Protein AF-A0ABD5UC09-F1 (afdb_monomer_lite)

Secondary structure (DSSP, 8-state):
-HHHHHHHHHHHHHHHHHTT--HHHHHHHHHHHHHHHHHHHHHHTGGGS-HHHHHHHH----TTS---------------------------HHHHTT----HHHHHHHHHHHHHHHHHHH-HHHHHHHHHHHHHHHTT--HHHHHHHHHHHHHHHHHHHHHH---TT--SSSS-S---

Foldseek 3Di:
DLVVLLVCLVCLQVVCVVVVPDPLVSVVSNVVSVVSNVLSVCLVCLVVDPDVSVCVSPPPPPVPDDDDDDDDDDDDDDDDDDDDDDPDQQDFPCVVVVHRDPPVVVVVVLVVCLVVVLQAQFNLVSQLVSLLVVCNRRVHDNVVSNVVSVVVNVVVVCCCVRVVDVRRAHPHHRDPDDD

pLDDT: mean 74.02, std 18.49, range [28.28, 93.5]

Structure (mmCIF, N/CA/C/O backbone):
data_AF-A0ABD5UC09-F1
#
_entry.id   AF-A0ABD5UC09-F1
#
loop_
_atom_site.group_PDB
_atom_site.id
_atom_site.type_symbol
_atom_site.label_atom_id
_atom_site.label_alt_id
_atom_site.label_comp_id
_atom_site.label_asym_id
_atom_site.label_entity_id
_atom_site.label_seq_id
_atom_site.pdbx_PDB_ins_code
_atom_site.Cartn_x
_atom_site.Cartn_y
_atom_site.Cartn_z
_atom_site.occupancy
_atom_site.B_iso_or_equiv
_atom_site.auth_seq_id
_atom_site.auth_comp_id
_atom_site.auth_asym_id
_atom_site.auth_atom_id
_atom_site.pdbx_PDB_model_num
ATOM 1 N N . MET A 1 1 ? -21.698 3.962 -10.726 1.00 82.44 1 MET A N 1
ATOM 2 C CA . MET A 1 1 ? -20.357 3.941 -10.113 1.00 82.44 1 MET A CA 1
ATOM 3 C C . MET A 1 1 ? -20.119 5.107 -9.144 1.00 82.44 1 MET A C 1
ATOM 5 O O . MET A 1 1 ? -20.002 4.849 -7.960 1.00 82.44 1 MET A O 1
ATOM 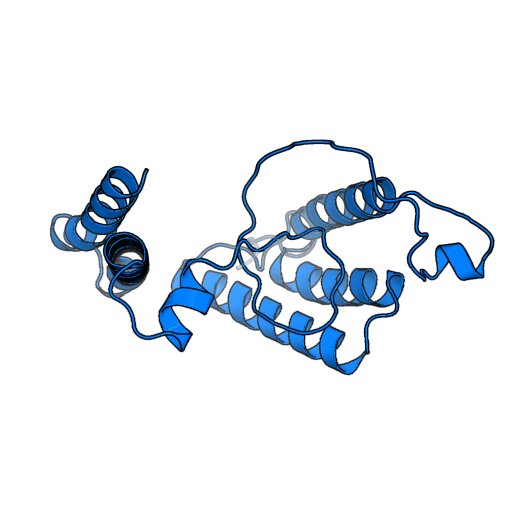9 N N . LEU A 1 2 ? -20.111 6.385 -9.549 1.00 84.81 2 LEU A N 1
ATOM 10 C CA . LEU A 1 2 ? -19.875 7.484 -8.580 1.00 84.81 2 LEU A CA 1
ATOM 11 C C . LEU A 1 2 ? -20.938 7.582 -7.473 1.00 84.81 2 LEU A C 1
ATOM 13 O O . LEU A 1 2 ? -20.609 7.730 -6.305 1.00 84.81 2 LEU A O 1
ATOM 17 N N . VAL A 1 3 ? -22.217 7.424 -7.822 1.00 87.00 3 VAL A N 1
ATOM 18 C CA . VAL A 1 3 ? -23.312 7.419 -6.835 1.00 87.00 3 VAL A CA 1
ATOM 19 C C . VAL A 1 3 ? -23.176 6.256 -5.845 1.00 87.00 3 VAL A C 1
ATOM 21 O O . VAL A 1 3 ? -23.445 6.431 -4.662 1.00 87.00 3 VAL A O 1
ATOM 24 N N . SER A 1 4 ? -22.715 5.086 -6.305 1.00 88.06 4 SER A N 1
ATOM 25 C CA . SER A 1 4 ? -22.474 3.936 -5.428 1.00 88.06 4 SER A CA 1
ATOM 26 C C . SER A 1 4 ? -21.271 4.161 -4.512 1.00 88.06 4 SER A C 1
ATOM 28 O O . SER A 1 4 ? -21.350 3.796 -3.347 1.00 88.06 4 SER A O 1
ATOM 30 N N . LEU A 1 5 ? -20.209 4.825 -4.984 1.00 89.50 5 LEU A N 1
ATOM 31 C CA . LEU A 1 5 ? -19.068 5.207 -4.142 1.00 89.50 5 LEU A CA 1
ATOM 32 C C . LEU A 1 5 ? -19.460 6.232 -3.070 1.00 89.50 5 LEU A C 1
ATOM 34 O O . LEU A 1 5 ? -19.080 6.080 -1.914 1.00 89.50 5 LEU A O 1
ATOM 38 N N . ILE A 1 6 ? -20.285 7.226 -3.414 1.00 92.06 6 ILE A N 1
ATOM 39 C CA . ILE A 1 6 ? -20.812 8.195 -2.439 1.00 92.06 6 ILE A CA 1
ATOM 40 C C . ILE A 1 6 ? -21.684 7.493 -1.393 1.00 92.06 6 ILE A C 1
ATOM 42 O O . ILE A 1 6 ? -21.537 7.750 -0.197 1.00 92.06 6 ILE A O 1
ATOM 46 N N . ALA A 1 7 ? -22.578 6.598 -1.824 1.00 91.38 7 ALA A N 1
ATOM 47 C CA . ALA A 1 7 ? -23.404 5.814 -0.911 1.00 91.38 7 ALA A CA 1
ATOM 48 C C . ALA A 1 7 ? -22.542 4.956 0.028 1.00 91.38 7 ALA A C 1
ATOM 50 O O . ALA A 1 7 ? -22.743 4.997 1.239 1.00 91.38 7 ALA A O 1
ATOM 51 N N . LEU A 1 8 ? -21.541 4.253 -0.511 1.00 90.94 8 LEU A N 1
ATOM 52 C CA . LEU A 1 8 ? -20.614 3.431 0.265 1.00 90.94 8 LEU A CA 1
ATOM 53 C C . LEU A 1 8 ? -19.827 4.277 1.275 1.00 90.94 8 LEU A C 1
ATOM 55 O O . LEU A 1 8 ? -19.816 3.963 2.461 1.00 90.94 8 LEU A O 1
ATOM 59 N N . GLY A 1 9 ? -19.239 5.395 0.842 1.00 90.62 9 GLY A N 1
ATOM 60 C CA . GLY A 1 9 ? -18.512 6.296 1.736 1.00 90.62 9 GLY A CA 1
ATOM 61 C C . GLY A 1 9 ? -19.398 6.879 2.843 1.00 90.62 9 GLY A C 1
ATOM 62 O O . GLY A 1 9 ? -18.952 7.020 3.979 1.00 90.62 9 GLY A O 1
ATO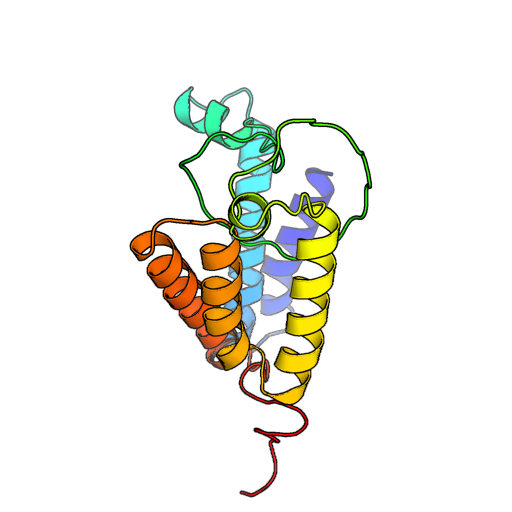M 63 N N . THR A 1 10 ? -20.677 7.141 2.550 1.00 92.69 10 THR A N 1
ATOM 64 C 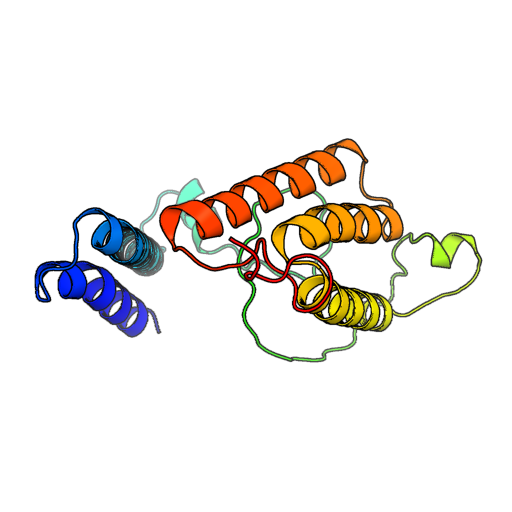CA . THR A 1 10 ? -21.654 7.609 3.550 1.00 92.69 10 THR A CA 1
ATOM 65 C C . THR A 1 10 ? -21.945 6.531 4.589 1.00 92.69 10 THR A C 1
ATOM 67 O O . THR A 1 10 ? -21.999 6.832 5.778 1.00 92.69 10 THR A O 1
ATOM 70 N N . VAL A 1 11 ? -22.083 5.271 4.165 1.00 93.19 11 VAL A N 1
ATOM 71 C CA . VAL A 1 11 ? -22.239 4.133 5.083 1.00 93.19 11 VAL A CA 1
ATOM 72 C C . VAL A 1 11 ? -21.029 4.036 6.013 1.00 93.19 11 VAL A C 1
ATOM 74 O O . VAL A 1 11 ? -21.202 4.029 7.228 1.00 93.19 11 VAL A O 1
ATOM 77 N N . PHE A 1 12 ? -19.813 4.059 5.467 1.00 90.75 12 PHE A N 1
ATOM 78 C CA . PHE A 1 12 ? -18.576 3.999 6.253 1.00 90.75 12 PHE A CA 1
ATOM 79 C C . PHE A 1 12 ? -18.403 5.178 7.224 1.00 90.75 12 PHE A C 1
ATOM 81 O O . PHE A 1 12 ? -17.827 5.012 8.295 1.00 90.75 12 PHE A O 1
ATOM 88 N N . TYR A 1 13 ? -18.932 6.354 6.883 1.00 93.31 13 TYR A N 1
ATOM 89 C CA . TYR A 1 13 ? -18.903 7.520 7.763 1.00 93.31 13 TYR A CA 1
ATOM 90 C C . TYR A 1 13 ? -19.930 7.433 8.901 1.00 93.31 13 TYR A C 1
ATOM 92 O O . TYR A 1 13 ? -19.620 7.742 10.048 1.00 93.31 13 TYR A O 1
ATOM 100 N N . VAL A 1 14 ? -21.157 7.012 8.592 1.00 93.50 14 VAL A N 1
ATOM 101 C CA . VAL A 1 14 ? -22.293 7.117 9.520 1.00 93.50 14 VAL A CA 1
ATOM 102 C C . VAL A 1 14 ? -22.445 5.883 10.409 1.00 93.50 14 VAL A C 1
ATOM 104 O O . VAL A 1 14 ? -22.751 6.024 11.591 1.00 93.50 14 VAL A O 1
ATOM 107 N N . VAL A 1 15 ? -22.228 4.675 9.879 1.00 91.69 15 VAL A N 1
ATOM 108 C CA . VAL A 1 15 ? -22.439 3.419 10.624 1.00 91.69 15 VAL A CA 1
ATOM 109 C C . VAL A 1 15 ? -21.646 3.354 11.934 1.00 91.69 15 VAL A C 1
ATOM 111 O O . VAL A 1 15 ? -22.254 2.996 12.939 1.00 91.69 15 VAL A O 1
ATOM 114 N N . PRO A 1 16 ? -20.362 3.756 11.998 1.00 90.44 16 PRO A N 1
ATOM 115 C CA . PRO A 1 16 ? -19.611 3.696 13.250 1.00 90.44 16 PRO A CA 1
ATOM 116 C C . PRO A 1 16 ? -20.197 4.560 14.376 1.00 90.44 16 PRO A C 1
ATOM 118 O O . PRO A 1 16 ? -20.074 4.197 15.541 1.00 90.44 16 PRO A O 1
ATOM 121 N N . ASP A 1 17 ? -20.850 5.680 14.044 1.00 89.31 17 ASP A N 1
ATOM 122 C CA . ASP A 1 17 ? -21.539 6.516 15.036 1.00 89.31 17 ASP A CA 1
ATOM 123 C C . ASP A 1 17 ? -22.910 5.934 15.412 1.00 89.31 17 ASP A C 1
ATOM 125 O O . ASP A 1 17 ? -23.334 6.040 16.560 1.00 89.31 17 ASP A O 1
ATOM 129 N N . VAL A 1 18 ? -23.611 5.315 14.455 1.00 91.94 18 VAL A N 1
ATOM 130 C CA . VAL A 1 18 ? -24.930 4.697 14.681 1.00 91.94 18 VAL A CA 1
ATOM 131 C C . VAL A 1 18 ? -24.826 3.430 15.529 1.00 91.94 18 VAL A C 1
ATOM 133 O O . VAL A 1 18 ? -25.678 3.197 16.384 1.00 91.94 18 VAL A O 1
ATOM 136 N N . GLU A 1 19 ? -23.794 2.620 15.303 1.00 91.25 19 GLU A N 1
ATOM 137 C CA . GLU A 1 19 ? -23.530 1.384 16.048 1.00 91.25 19 GLU A CA 1
ATOM 138 C C . GLU A 1 19 ? -22.653 1.605 17.293 1.00 91.25 19 GLU A C 1
ATOM 140 O O . GLU A 1 19 ? -22.267 0.644 17.956 1.00 91.25 19 GLU A O 1
ATOM 145 N N . ASP A 1 20 ? -22.370 2.867 17.629 1.00 88.69 20 ASP A N 1
ATOM 146 C CA . ASP A 1 20 ? -21.654 3.294 18.836 1.00 88.69 20 ASP A CA 1
ATOM 147 C C . ASP A 1 20 ? -20.292 2.593 19.002 1.00 88.69 20 ASP A C 1
ATOM 149 O O . ASP A 1 20 ? -19.935 2.044 20.051 1.00 88.69 20 ASP A O 1
ATOM 153 N N . TYR A 1 21 ? -19.517 2.585 17.914 1.00 85.75 21 TYR A N 1
ATOM 154 C CA . TYR A 1 21 ? -18.183 2.001 17.902 1.00 85.75 21 TYR A CA 1
ATOM 155 C C . TYR A 1 21 ? -17.283 2.721 18.911 1.00 85.75 21 TYR A C 1
ATOM 157 O O . TYR A 1 21 ? -17.367 3.934 19.131 1.00 85.75 21 TYR A O 1
ATOM 165 N N . ALA A 1 22 ? -16.336 1.975 19.489 1.00 85.19 22 ALA A N 1
ATOM 166 C CA . ALA A 1 22 ? -15.284 2.578 20.295 1.00 85.19 22 ALA A CA 1
ATOM 167 C C . ALA A 1 22 ? -14.580 3.682 19.489 1.00 85.19 22 ALA A C 1
ATOM 169 O O . ALA A 1 22 ? -14.286 3.506 18.307 1.00 85.19 22 ALA A O 1
ATOM 170 N N . ARG A 1 23 ? -14.264 4.809 20.142 1.00 79.81 23 ARG A N 1
ATOM 171 C CA . ARG A 1 23 ? -13.726 6.019 19.487 1.00 79.81 23 ARG A CA 1
ATOM 172 C C . ARG A 1 23 ? -12.528 5.743 18.575 1.00 79.81 23 ARG A C 1
ATOM 174 O O . ARG A 1 23 ? -12.383 6.378 17.543 1.00 79.81 23 ARG A O 1
ATOM 181 N N . ASN A 1 24 ? -11.684 4.789 18.955 1.00 78.94 24 ASN A N 1
ATOM 182 C CA . ASN A 1 24 ? -10.487 4.430 18.198 1.00 78.94 24 ASN A CA 1
ATOM 183 C C . ASN A 1 24 ? -10.813 3.571 16.963 1.00 78.94 24 ASN A C 1
ATOM 185 O O . ASN A 1 24 ? -10.111 3.652 15.963 1.00 78.94 24 ASN A O 1
ATOM 189 N N . ALA A 1 25 ? -11.896 2.792 17.015 1.00 80.62 25 ALA A N 1
ATOM 190 C CA . ALA A 1 25 ? -12.350 1.927 15.930 1.00 80.62 25 ALA A CA 1
ATOM 191 C C . ALA A 1 25 ? -13.252 2.657 14.918 1.00 80.62 25 ALA A C 1
ATOM 193 O O . ALA A 1 25 ? -13.347 2.225 13.774 1.00 80.62 25 ALA A O 1
ATOM 194 N N . SER A 1 26 ? -13.898 3.764 15.309 1.00 86.56 26 SER A N 1
ATOM 195 C CA . SER A 1 26 ? -14.744 4.565 14.407 1.00 86.56 26 SER A CA 1
ATOM 196 C C . SER A 1 26 ? -13.932 5.437 13.444 1.00 86.56 26 SER A C 1
ATOM 198 O O . SER A 1 26 ? -14.364 5.705 12.327 1.00 86.56 26 SER A O 1
ATOM 200 N N . ILE A 1 27 ? -12.732 5.840 13.866 1.00 86.12 27 ILE A N 1
ATOM 201 C CA . ILE A 1 27 ? -11.826 6.741 13.147 1.00 86.12 27 ILE A CA 1
ATOM 202 C C . ILE A 1 27 ? -11.487 6.215 11.749 1.00 86.12 27 ILE A C 1
ATOM 204 O O . ILE A 1 27 ? -11.645 6.936 10.767 1.00 86.12 27 ILE A O 1
ATOM 208 N N . PHE A 1 28 ? -11.052 4.959 11.638 1.00 84.62 28 PHE A N 1
ATOM 209 C CA . PHE A 1 28 ? -10.639 4.376 10.360 1.00 84.62 28 PHE A CA 1
ATOM 210 C C . PHE A 1 28 ? -11.764 4.363 9.304 1.00 84.62 28 PHE A C 1
ATOM 212 O O . PHE A 1 28 ? -11.581 4.970 8.245 1.00 84.62 28 PHE A O 1
ATOM 219 N N . PRO A 1 29 ? -12.936 3.748 9.558 1.00 85.88 29 PRO A N 1
ATOM 220 C CA . PRO A 1 29 ? -14.028 3.746 8.590 1.00 85.88 29 PRO A CA 1
ATOM 221 C C . PRO A 1 29 ? -14.542 5.162 8.293 1.00 85.88 29 PRO A C 1
ATOM 223 O O . PRO A 1 29 ? -14.825 5.464 7.134 1.00 85.88 29 PRO A O 1
ATOM 226 N N . GLN A 1 30 ? -14.562 6.065 9.279 1.00 90.56 30 GLN A N 1
ATOM 227 C CA . GLN A 1 30 ? -14.986 7.452 9.069 1.00 90.56 30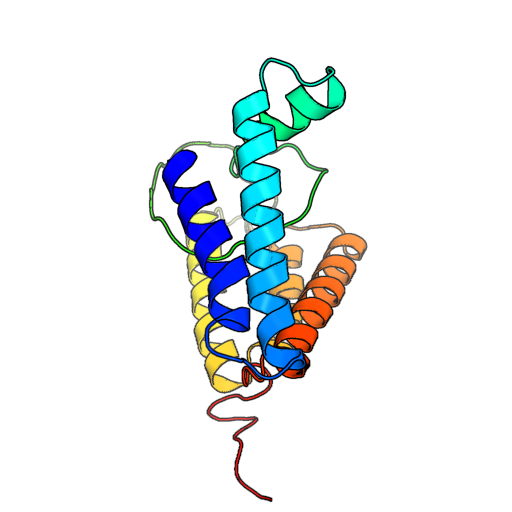 GLN A CA 1
ATOM 228 C C . GLN A 1 30 ? -14.052 8.233 8.149 1.00 90.56 30 GLN A C 1
ATOM 230 O O . GLN A 1 30 ? -14.522 8.891 7.219 1.00 90.56 30 GLN A O 1
ATOM 235 N N . TYR A 1 31 ? -12.737 8.159 8.364 1.00 90.75 31 TYR A N 1
ATOM 236 C CA . TYR A 1 31 ? -11.787 8.841 7.489 1.00 90.75 31 TYR A CA 1
ATOM 237 C C . TYR A 1 31 ? -11.805 8.249 6.081 1.00 90.75 31 TYR A C 1
ATOM 239 O O . TYR A 1 31 ? -11.876 9.010 5.117 1.00 90.75 31 TYR A O 1
ATOM 247 N N . THR A 1 32 ? -11.832 6.923 5.946 1.00 86.50 32 THR A N 1
ATOM 248 C CA . THR A 1 32 ? -11.945 6.256 4.640 1.00 86.50 32 THR A CA 1
ATOM 249 C C . THR A 1 32 ? -13.222 6.674 3.910 1.00 86.50 32 THR A C 1
ATOM 251 O O . THR A 1 32 ? -13.165 7.098 2.755 1.00 86.50 32 THR A O 1
ATOM 254 N N . GLY A 1 33 ? -14.368 6.657 4.597 1.00 89.94 33 GLY A N 1
ATOM 255 C CA . GLY A 1 33 ? -15.640 7.127 4.049 1.00 89.94 33 GLY A CA 1
ATOM 256 C C . GLY A 1 33 ? -15.587 8.594 3.617 1.00 89.94 33 GLY A C 1
ATOM 257 O O . GLY A 1 33 ? -16.012 8.925 2.510 1.00 89.94 33 GLY A O 1
ATOM 258 N N . ALA A 1 34 ? -14.987 9.466 4.433 1.00 91.00 34 ALA A N 1
ATOM 259 C CA . ALA A 1 34 ? -14.800 10.877 4.103 1.00 91.00 34 ALA A CA 1
ATOM 260 C C . ALA A 1 34 ? -13.927 11.072 2.852 1.00 91.00 34 ALA A C 1
ATOM 262 O O . ALA A 1 34 ? -14.303 11.842 1.967 1.00 91.00 34 ALA A O 1
ATOM 263 N N . PHE A 1 35 ? -12.806 10.353 2.731 1.00 91.56 35 PHE A N 1
ATOM 264 C CA . PHE A 1 35 ? -11.947 10.406 1.543 1.00 91.56 35 PHE A CA 1
ATOM 265 C C . PHE A 1 35 ? -12.679 9.942 0.282 1.00 91.56 35 PHE A C 1
ATOM 267 O O . PHE A 1 35 ? -12.607 10.622 -0.742 1.00 91.56 35 PHE A O 1
ATOM 274 N N . VAL A 1 36 ? -13.434 8.842 0.356 1.00 90.19 36 VAL A N 1
ATOM 275 C CA . VAL A 1 36 ? -14.216 8.325 -0.780 1.00 90.19 36 VAL A CA 1
ATOM 276 C C . VAL A 1 36 ? -15.309 9.310 -1.198 1.00 90.19 36 VAL A C 1
ATOM 278 O O . VAL A 1 36 ? -15.488 9.550 -2.394 1.00 90.19 36 VAL A O 1
ATOM 281 N N . ILE A 1 37 ? -16.013 9.927 -0.242 1.00 91.69 37 ILE A N 1
ATOM 282 C CA . ILE A 1 37 ? -17.020 10.960 -0.532 1.00 91.69 37 ILE A CA 1
ATOM 283 C C . ILE A 1 37 ? -16.360 12.161 -1.214 1.00 91.69 37 ILE A C 1
ATOM 285 O O . ILE A 1 37 ? -16.834 12.597 -2.262 1.00 91.69 37 ILE A O 1
ATOM 289 N N . ILE A 1 38 ? -15.261 12.678 -0.657 1.00 91.81 38 ILE A N 1
ATOM 290 C CA . ILE A 1 38 ? -14.538 13.829 -1.213 1.00 91.81 38 ILE A CA 1
ATOM 291 C C . ILE A 1 38 ? -14.045 13.512 -2.629 1.00 91.81 38 ILE A C 1
ATOM 293 O O . ILE A 1 38 ? -14.341 14.269 -3.550 1.00 91.81 38 ILE A O 1
ATOM 297 N N . GLY A 1 39 ? -13.366 12.381 -2.833 1.00 86.56 39 GLY A N 1
ATOM 298 C CA . GLY A 1 39 ? -12.872 11.962 -4.148 1.00 86.56 39 GLY A CA 1
ATOM 299 C C . GLY A 1 39 ? -13.998 11.785 -5.169 1.00 86.56 39 GLY A C 1
ATOM 300 O O . GLY A 1 39 ? -13.908 12.276 -6.294 1.00 86.56 39 GLY A O 1
ATOM 301 N N . SER A 1 40 ? -15.114 11.183 -4.752 1.00 89.50 40 SER A N 1
ATOM 302 C CA . SER A 1 40 ? -16.292 11.028 -5.610 1.00 89.50 40 SER A CA 1
ATOM 303 C C . SER A 1 40 ? -16.928 12.371 -5.973 1.00 89.50 40 SER A C 1
ATOM 305 O O . SER A 1 40 ? -17.379 12.553 -7.103 1.00 89.50 40 SER A O 1
ATOM 307 N N . LEU A 1 41 ? -16.950 13.335 -5.048 1.00 88.94 41 LEU A N 1
ATOM 308 C CA . LEU A 1 41 ? -17.409 14.694 -5.332 1.00 88.94 41 LEU A CA 1
ATOM 309 C C . LEU A 1 41 ? -16.447 15.423 -6.278 1.00 88.94 41 LEU A C 1
ATOM 311 O O . LEU A 1 41 ? -16.917 16.066 -7.213 1.00 88.94 41 LEU A O 1
ATOM 315 N N . LEU A 1 42 ? -15.127 15.297 -6.098 1.00 88.00 42 LEU A N 1
ATOM 316 C CA . LEU A 1 42 ? -14.146 15.872 -7.027 1.00 88.00 42 LEU A CA 1
ATOM 317 C C . LEU A 1 42 ? -14.330 15.330 -8.448 1.00 88.00 42 LEU A C 1
ATOM 319 O O . LEU A 1 42 ? -14.330 16.116 -9.392 1.00 88.00 42 LEU A O 1
ATOM 323 N N . LEU A 1 43 ? -14.549 14.022 -8.601 1.00 85.50 43 LEU A N 1
ATOM 324 C CA . LEU A 1 43 ? -14.844 13.399 -9.894 1.00 85.50 43 LEU A CA 1
ATOM 325 C C . LEU A 1 43 ? -16.180 13.884 -10.473 1.00 85.50 43 LEU A C 1
ATOM 327 O O . LEU A 1 43 ? -16.266 14.203 -11.659 1.00 85.50 43 LEU A O 1
ATOM 331 N N . LEU A 1 44 ? -17.216 14.009 -9.636 1.00 85.81 44 LEU A N 1
ATOM 332 C CA . LEU A 1 44 ? -18.529 14.512 -10.049 1.00 85.81 44 LEU A CA 1
ATOM 333 C C . LEU A 1 44 ? -18.455 15.961 -10.553 1.00 85.81 44 LEU A C 1
ATOM 335 O O . LEU A 1 44 ? -19.086 16.309 -11.553 1.00 85.81 44 LEU A O 1
ATOM 339 N N . PHE A 1 45 ? -17.660 16.796 -9.883 1.00 86.12 45 PHE A N 1
ATOM 340 C CA . PHE A 1 45 ? -17.427 18.184 -10.266 1.00 86.12 45 PHE A CA 1
ATOM 341 C C . PHE A 1 45 ? -16.258 18.362 -11.237 1.00 86.12 45 PHE A C 1
ATOM 343 O O . PHE A 1 45 ? -16.009 19.498 -11.626 1.00 86.12 45 PHE A O 1
ATOM 350 N N . GLY A 1 46 ? -15.598 17.291 -11.698 1.00 76.00 46 GLY A N 1
ATOM 351 C CA . GLY A 1 46 ? -14.359 17.315 -12.494 1.00 76.00 46 GLY A CA 1
ATOM 352 C C . GLY A 1 46 ? -14.329 18.352 -13.623 1.00 76.00 46 GLY A C 1
ATOM 353 O O . GLY A 1 46 ? -13.326 19.026 -13.839 1.00 76.00 46 GLY A O 1
ATOM 354 N N . LYS A 1 47 ? -15.469 18.559 -14.295 1.00 76.12 47 LYS A N 1
ATOM 355 C CA . LYS A 1 47 ? -15.645 19.522 -15.400 1.00 76.12 47 LYS A CA 1
ATOM 356 C C . LYS A 1 47 ? -15.603 21.004 -14.991 1.00 76.12 47 LYS A C 1
ATOM 358 O O . LYS A 1 47 ? -15.519 21.861 -15.865 1.00 76.12 47 LYS A O 1
ATOM 363 N N . TYR A 1 48 ? -15.690 21.302 -13.699 1.00 79.81 48 TYR A N 1
ATOM 364 C CA . TYR A 1 48 ? -15.728 22.649 -13.123 1.00 79.81 48 TYR A CA 1
ATOM 365 C C . TYR A 1 48 ? -14.493 22.971 -12.269 1.00 79.81 48 TYR A C 1
ATOM 367 O O . TYR A 1 48 ? -14.405 24.075 -11.727 1.00 79.81 48 TYR A O 1
ATOM 375 N N . LEU A 1 49 ? -13.545 22.036 -12.123 1.00 79.00 49 LEU A N 1
ATOM 376 C CA . LEU A 1 49 ? -12.333 22.274 -11.342 1.00 79.00 49 LEU A CA 1
ATOM 377 C C . LEU A 1 49 ? -11.297 23.091 -12.142 1.00 79.00 49 LEU A C 1
ATOM 379 O O . LEU A 1 49 ? -11.178 22.929 -13.356 1.00 79.00 49 LEU A O 1
ATOM 383 N N . PRO A 1 50 ? -10.518 23.969 -11.480 1.00 76.50 50 PRO A N 1
ATOM 384 C CA . PRO A 1 50 ? -9.437 24.703 -12.126 1.00 76.50 50 PRO A CA 1
ATOM 385 C C . PRO A 1 50 ? -8.351 23.738 -12.626 1.00 76.50 50 PRO A C 1
ATOM 387 O O . PRO A 1 50 ? -8.054 22.733 -11.980 1.00 76.50 50 PRO A O 1
ATOM 390 N N . GLY A 1 51 ? -7.734 24.086 -13.761 1.00 71.44 51 GLY A N 1
ATOM 391 C CA . GLY A 1 51 ? -6.834 23.237 -14.560 1.00 71.44 51 GLY A CA 1
ATOM 392 C C . GLY A 1 51 ? -5.941 22.223 -13.823 1.00 71.44 51 GLY A C 1
ATOM 393 O O . GLY A 1 51 ? -5.963 21.056 -14.209 1.00 71.44 51 GLY A O 1
ATOM 394 N N . PRO A 1 52 ? -5.176 22.586 -12.771 1.00 73.12 52 PRO A N 1
ATOM 395 C CA . PRO A 1 52 ? -4.311 21.622 -12.083 1.00 73.12 52 PRO A CA 1
ATOM 396 C C . PRO A 1 52 ? -5.076 20.480 -11.398 1.00 73.12 52 PRO A C 1
ATOM 398 O O . PRO A 1 52 ? -4.610 19.346 -11.414 1.00 73.12 52 PRO A O 1
ATOM 401 N N . LEU A 1 53 ? -6.258 20.751 -10.839 1.00 72.38 53 LEU A N 1
ATOM 402 C CA . LEU A 1 53 ? -7.071 19.733 -10.168 1.00 72.38 53 LEU A CA 1
ATOM 403 C C . LEU A 1 53 ? -7.855 18.880 -11.169 1.00 72.38 53 LEU A C 1
ATOM 405 O O . LEU A 1 53 ? -8.023 17.685 -10.958 1.00 72.38 53 LEU A O 1
ATOM 409 N N . GLN A 1 54 ? -8.305 19.480 -12.273 1.00 73.81 54 GLN A N 1
ATOM 410 C CA . GLN A 1 54 ? -8.963 18.741 -13.349 1.00 73.81 54 GLN A CA 1
ATOM 411 C C . GLN A 1 54 ? -8.013 17.719 -13.977 1.00 73.81 54 GLN A C 1
ATOM 413 O O . GLN A 1 54 ? -8.423 16.587 -14.228 1.00 73.81 54 GLN A O 1
ATOM 418 N N . LYS A 1 55 ? -6.750 18.111 -14.199 1.00 74.00 55 LYS A N 1
ATOM 419 C CA . LYS A 1 55 ? -5.733 17.217 -14.751 1.00 74.00 55 LYS A CA 1
ATOM 420 C C . LYS A 1 55 ? -5.501 16.025 -13.825 1.00 74.00 55 LYS A C 1
ATOM 422 O O . LYS A 1 55 ? -5.684 14.914 -14.275 1.00 74.00 55 LYS A O 1
ATOM 427 N N . PHE A 1 56 ? -5.240 16.262 -12.540 1.00 73.88 56 PHE A N 1
ATOM 428 C CA . PHE A 1 56 ? -4.988 15.205 -11.553 1.00 73.88 56 PHE A CA 1
ATOM 429 C C . PHE A 1 56 ? -6.138 14.192 -11.409 1.00 73.88 56 PHE A C 1
ATOM 431 O O . PHE A 1 56 ? -5.916 13.004 -11.239 1.00 73.88 56 PHE A O 1
ATOM 438 N N . VAL A 1 57 ? -7.385 14.666 -11.472 1.00 74.19 57 VAL A N 1
ATOM 439 C CA . VAL A 1 57 ? -8.582 13.831 -11.268 1.00 74.19 57 VAL A CA 1
ATOM 440 C C . VAL A 1 57 ? -8.996 13.068 -12.532 1.00 74.19 57 VAL A C 1
ATOM 442 O O . VAL A 1 57 ? -9.640 12.029 -12.435 1.00 74.19 57 VAL A O 1
ATOM 445 N N . THR A 1 58 ? -8.663 13.595 -13.712 1.00 69.94 58 THR A N 1
ATOM 446 C CA . THR A 1 58 ? -9.027 12.999 -15.014 1.00 69.94 58 THR A CA 1
ATOM 447 C C . THR A 1 58 ? -7.835 12.294 -15.668 1.00 69.94 58 THR A C 1
ATOM 449 O O . THR A 1 58 ? -7.937 11.840 -16.802 1.00 69.94 58 THR A O 1
ATOM 452 N N . GLU A 1 59 ? -6.688 12.246 -14.991 1.00 67.88 59 GLU A N 1
ATOM 453 C CA . GLU A 1 59 ? -5.514 11.522 -15.460 1.00 67.88 59 GLU A CA 1
ATOM 454 C C . GLU A 1 59 ? -5.818 10.028 -15.382 1.00 67.88 59 GLU A C 1
ATOM 456 O O . GLU A 1 59 ? -5.977 9.455 -14.305 1.00 67.88 59 GLU A O 1
ATOM 461 N N . GLU A 1 60 ? -5.968 9.408 -16.550 1.00 52.44 60 GLU A N 1
ATOM 462 C CA . GLU A 1 60 ? -6.033 7.960 -16.666 1.00 52.44 60 GLU A CA 1
ATOM 463 C C . GLU A 1 60 ? -4.643 7.427 -16.326 1.00 52.44 60 GLU A C 1
ATOM 465 O O . GLU A 1 60 ? -3.696 7.547 -17.106 1.00 52.44 60 GLU A O 1
ATOM 470 N N . VAL A 1 61 ? -4.502 6.894 -15.114 1.00 48.53 61 VAL A N 1
ATOM 471 C CA . VAL A 1 61 ? -3.275 6.228 -14.688 1.00 48.53 61 VAL A CA 1
ATOM 472 C C . VAL A 1 61 ? -3.219 4.884 -15.407 1.00 48.53 61 VAL A C 1
ATOM 474 O O . VAL A 1 61 ? -3.705 3.870 -14.912 1.00 48.53 61 VAL A O 1
ATOM 477 N N . SER A 1 62 ? -2.646 4.890 -16.610 1.00 38.47 62 SER A N 1
ATOM 478 C CA . SER A 1 62 ? -2.197 3.670 -17.272 1.00 38.47 62 SER A CA 1
ATOM 479 C C . SER A 1 62 ? -1.003 3.129 -16.489 1.00 38.47 62 SER A C 1
ATOM 481 O O . SER A 1 62 ? 0.101 3.666 -16.553 1.00 38.47 62 SER A O 1
ATOM 483 N N . ILE A 1 63 ? -1.241 2.075 -15.710 1.00 47.97 63 ILE A N 1
ATOM 484 C CA . ILE A 1 63 ? -0.236 1.406 -14.867 1.00 47.97 63 ILE A CA 1
ATOM 485 C C . ILE A 1 63 ? 0.866 0.740 -15.723 1.00 47.97 63 ILE A C 1
ATOM 487 O O . ILE A 1 63 ? 1.939 0.414 -15.217 1.00 47.97 63 ILE A O 1
ATOM 491 N N . THR A 1 64 ? 0.637 0.569 -17.028 1.00 41.59 64 THR A N 1
ATOM 492 C CA . THR A 1 64 ? 1.537 -0.140 -17.949 1.00 41.59 64 THR A CA 1
ATOM 493 C C . THR A 1 64 ? 2.381 0.782 -18.829 1.00 41.59 64 THR A C 1
ATOM 495 O O . THR A 1 64 ? 3.408 0.344 -19.349 1.00 41.59 64 THR A O 1
ATOM 498 N N . SER A 1 65 ? 2.024 2.064 -18.963 1.00 37.75 65 SER A N 1
ATOM 499 C CA . SER A 1 65 ? 2.775 3.003 -19.800 1.00 37.75 65 SER A CA 1
ATOM 500 C C . SER A 1 65 ? 4.008 3.505 -19.053 1.00 37.75 65 SER A C 1
ATOM 502 O O . SER A 1 65 ? 3.925 4.314 -18.131 1.00 37.75 65 SER A O 1
ATOM 504 N N . GLY A 1 66 ? 5.172 2.991 -19.447 1.00 43.78 66 GLY A N 1
ATOM 505 C CA . GLY A 1 66 ? 6.458 3.411 -18.915 1.00 43.78 66 GLY A CA 1
ATOM 506 C C . GLY A 1 66 ? 6.723 4.891 -19.173 1.00 43.78 66 GLY A C 1
ATOM 507 O O . GLY A 1 66 ? 7.246 5.254 -20.220 1.00 43.78 66 GLY A O 1
ATOM 508 N N . ASP A 1 67 ? 6.451 5.731 -18.178 1.00 34.44 67 ASP A N 1
ATOM 509 C CA . ASP A 1 67 ? 7.206 6.959 -17.971 1.00 34.44 67 ASP A CA 1
ATOM 510 C C . ASP A 1 67 ? 7.629 7.039 -16.503 1.00 34.44 67 ASP A C 1
ATOM 512 O O . ASP A 1 67 ? 6.837 7.021 -15.557 1.00 34.44 67 ASP A O 1
ATOM 516 N N . THR A 1 68 ? 8.940 7.018 -16.304 1.00 45.31 68 THR A N 1
ATOM 517 C CA . THR A 1 68 ? 9.543 6.972 -14.979 1.00 45.31 68 THR A CA 1
ATOM 518 C C . THR A 1 68 ? 9.375 8.337 -14.328 1.00 45.31 68 THR A C 1
ATOM 520 O O . THR A 1 68 ? 9.872 9.333 -14.846 1.00 45.31 68 THR A O 1
ATOM 523 N N . THR A 1 69 ? 8.816 8.348 -13.113 1.00 41.25 69 THR A N 1
ATOM 524 C CA . THR A 1 69 ? 8.733 9.471 -12.153 1.00 41.25 69 THR A CA 1
ATOM 525 C C . THR A 1 69 ? 7.360 10.142 -12.078 1.00 41.25 69 THR A C 1
ATOM 527 O O . THR A 1 69 ? 7.193 11.267 -12.543 1.00 41.25 69 THR A O 1
ATOM 530 N N . LYS A 1 70 ? 6.430 9.525 -11.338 1.00 35.91 70 LYS A N 1
ATOM 531 C CA . LYS A 1 70 ? 5.749 10.123 -10.173 1.00 35.91 70 LYS A CA 1
ATOM 532 C C . LYS A 1 70 ? 4.688 9.173 -9.607 1.00 35.91 70 LYS A C 1
ATOM 534 O O . LYS A 1 70 ? 3.943 8.556 -10.343 1.00 35.91 70 LYS A O 1
ATOM 539 N N . GLU A 1 71 ? 4.603 9.214 -8.281 1.00 33.62 71 GLU A N 1
ATOM 540 C CA . GLU A 1 71 ? 3.375 9.067 -7.496 1.00 33.62 71 GLU A CA 1
ATOM 541 C C . GLU A 1 71 ? 3.016 7.711 -6.869 1.00 33.62 71 GLU A C 1
ATOM 543 O O . GLU A 1 71 ? 3.363 6.628 -7.318 1.00 33.62 71 GLU A O 1
ATOM 548 N N . PHE A 1 72 ? 2.401 7.882 -5.701 1.00 28.28 72 PHE A N 1
ATOM 549 C CA . PHE A 1 72 ? 1.992 6.949 -4.666 1.00 28.28 72 PHE A CA 1
ATOM 550 C C . PHE A 1 72 ? 1.287 5.682 -5.176 1.00 28.28 72 PHE A C 1
ATOM 552 O O . PHE A 1 72 ? 0.232 5.764 -5.792 1.00 28.28 72 PHE A O 1
ATOM 559 N N . ALA A 1 73 ? 1.784 4.517 -4.752 1.00 31.56 73 ALA A N 1
ATOM 560 C CA . ALA A 1 73 ? 0.954 3.331 -4.548 1.00 31.56 73 ALA A CA 1
ATOM 561 C C . ALA A 1 73 ? 0.480 3.338 -3.083 1.00 31.56 73 ALA A C 1
ATOM 563 O O . ALA A 1 73 ? 1.308 3.496 -2.177 1.00 31.56 73 ALA A O 1
ATOM 564 N N . PRO A 1 74 ? -0.833 3.212 -2.834 1.00 38.25 74 PRO A N 1
ATOM 565 C CA . PRO A 1 74 ? -1.339 1.865 -2.589 1.00 38.25 74 PRO A CA 1
ATOM 566 C C . PRO A 1 74 ? -2.736 1.622 -3.180 1.00 38.25 74 PRO A C 1
ATOM 568 O O . PRO A 1 74 ? -3.619 2.458 -3.044 1.00 38.25 74 PRO A O 1
ATOM 571 N N . SER A 1 75 ? -2.929 0.439 -3.762 1.00 29.64 75 SER A N 1
ATOM 572 C CA . SER A 1 75 ? -4.167 -0.345 -3.686 1.00 29.64 75 SER A CA 1
ATOM 573 C C . SER A 1 75 ? -3.875 -1.720 -4.278 1.00 29.64 75 SER A C 1
ATOM 575 O O . SER A 1 75 ? -3.762 -1.877 -5.489 1.00 29.64 75 SER A O 1
ATOM 577 N N . ALA A 1 76 ? -3.673 -2.696 -3.398 1.00 39.12 76 ALA A N 1
ATOM 578 C CA . ALA A 1 76 ? -3.792 -4.101 -3.740 1.00 39.12 76 ALA A CA 1
ATOM 579 C C . ALA A 1 76 ? -5.267 -4.462 -3.559 1.00 39.12 76 ALA A C 1
ATOM 581 O O . ALA A 1 76 ? -5.745 -4.363 -2.436 1.00 39.12 76 ALA A O 1
ATOM 582 N N . GLU A 1 77 ? -5.955 -4.783 -4.656 1.00 30.30 77 GLU A N 1
ATOM 583 C CA . GLU A 1 77 ? -7.095 -5.710 -4.756 1.00 30.30 77 GLU A CA 1
ATOM 584 C C . GLU A 1 77 ? -7.591 -5.719 -6.220 1.00 30.30 77 GLU A C 1
ATOM 586 O O . GLU A 1 77 ? -8.155 -4.742 -6.697 1.00 30.30 77 GLU A O 1
ATOM 591 N N . GLU A 1 78 ? -7.251 -6.822 -6.902 1.00 33.88 78 GLU A N 1
ATOM 592 C CA . GLU A 1 78 ? -7.937 -7.538 -7.999 1.00 33.88 78 GLU A CA 1
ATOM 593 C C . GLU A 1 78 ? -8.525 -6.770 -9.205 1.00 33.88 78 GLU A C 1
ATOM 595 O O . GLU A 1 78 ? -9.514 -6.060 -9.086 1.00 33.88 78 GLU A O 1
ATOM 600 N N . GLU A 1 79 ? -7.996 -7.046 -10.406 1.00 30.41 79 GLU A N 1
ATOM 601 C CA . GLU A 1 79 ? -8.697 -7.819 -11.453 1.00 30.41 79 GLU A CA 1
ATOM 602 C C . GLU A 1 79 ? -7.699 -8.239 -12.559 1.00 30.41 79 GLU A C 1
ATOM 604 O O . GLU A 1 79 ? -6.894 -7.438 -13.034 1.00 30.41 79 GLU A O 1
ATOM 609 N N . ASP A 1 80 ? -7.718 -9.536 -12.891 1.00 34.78 80 ASP A N 1
ATOM 610 C CA . ASP A 1 80 ? -7.030 -10.156 -14.028 1.00 34.78 80 ASP A CA 1
ATOM 611 C C . ASP A 1 80 ? -7.543 -9.544 -15.342 1.00 34.78 80 ASP A C 1
ATOM 613 O O . ASP A 1 80 ? -8.710 -9.725 -15.679 1.00 34.78 80 ASP A O 1
ATOM 617 N N . ASP A 1 81 ? -6.657 -8.931 -16.126 1.00 28.62 81 ASP A N 1
ATOM 618 C CA . ASP A 1 81 ? -6.777 -8.947 -17.584 1.00 28.62 81 ASP A CA 1
ATOM 619 C C . ASP A 1 81 ? -5.378 -9.100 -18.192 1.00 28.62 81 ASP A C 1
ATOM 621 O O . ASP A 1 81 ? -4.507 -8.231 -18.105 1.00 28.62 81 ASP A O 1
ATOM 625 N N . VAL A 1 82 ? -5.149 -10.288 -18.751 1.00 36.97 82 VAL A N 1
ATOM 626 C CA . VAL A 1 82 ? -3.951 -10.637 -19.509 1.00 36.97 82 VAL A CA 1
ATOM 627 C C . VAL A 1 82 ? -4.127 -10.059 -20.909 1.00 36.97 82 VAL A C 1
ATOM 629 O O . VAL A 1 82 ? -4.691 -10.714 -21.781 1.00 36.97 82 VAL A O 1
ATOM 632 N N . GLU A 1 83 ? -3.628 -8.846 -21.130 1.00 29.80 83 GLU A N 1
ATOM 633 C CA . GLU A 1 83 ? -3.326 -8.362 -22.477 1.00 29.80 83 GLU A CA 1
ATOM 634 C C . GLU A 1 83 ? -1.803 -8.291 -22.656 1.00 29.80 83 GLU A C 1
ATOM 636 O O . GLU A 1 83 ? -1.102 -7.465 -22.070 1.00 29.80 83 GLU A O 1
ATOM 641 N N . GLU A 1 84 ? -1.292 -9.247 -23.437 1.00 44.62 84 GLU A N 1
ATOM 642 C CA . GLU A 1 84 ? 0.027 -9.204 -24.063 1.00 44.62 84 GLU A CA 1
ATOM 643 C C . GLU A 1 84 ? 0.033 -8.089 -25.119 1.00 44.62 84 GLU A C 1
ATOM 645 O O . GLU A 1 84 ? -0.607 -8.256 -26.151 1.00 44.62 84 GLU A O 1
ATOM 650 N N . ASP A 1 85 ? 0.736 -6.979 -24.877 1.00 35.06 85 ASP A N 1
ATOM 651 C CA . ASP A 1 85 ? 1.619 -6.341 -25.872 1.00 35.06 85 ASP A CA 1
ATOM 652 C C . ASP A 1 85 ? 2.317 -5.104 -25.277 1.00 35.06 85 ASP A C 1
ATOM 654 O O . ASP A 1 85 ? 1.677 -4.099 -24.978 1.00 35.06 85 ASP A O 1
ATOM 658 N N . ASP A 1 86 ? 3.640 -5.183 -25.110 1.00 37.19 86 ASP A N 1
ATOM 659 C CA . ASP A 1 86 ? 4.552 -4.132 -25.580 1.00 37.19 86 ASP A CA 1
ATOM 660 C C . ASP A 1 86 ? 5.994 -4.670 -25.575 1.00 37.19 86 ASP A C 1
ATOM 662 O O . ASP A 1 86 ? 6.595 -4.990 -24.545 1.00 37.19 86 ASP A O 1
ATOM 666 N N . ASP A 1 87 ? 6.518 -4.815 -26.786 1.00 44.47 87 ASP A N 1
ATOM 667 C CA . ASP A 1 87 ? 7.692 -5.593 -27.178 1.00 44.47 87 ASP A CA 1
ATOM 668 C C . ASP A 1 87 ? 8.990 -4.757 -27.067 1.00 44.47 87 ASP A C 1
ATOM 670 O O . ASP A 1 87 ? 9.780 -4.657 -28.008 1.00 44.47 87 ASP A O 1
ATOM 674 N N . GLU A 1 88 ? 9.228 -4.121 -25.912 1.00 51.53 88 GLU A N 1
ATOM 675 C CA . GLU A 1 88 ? 10.558 -3.605 -25.557 1.00 51.53 88 GLU A CA 1
ATOM 676 C C . GLU A 1 88 ? 11.067 -4.252 -24.257 1.00 51.53 88 GLU A C 1
ATOM 678 O O . GLU A 1 88 ? 10.491 -4.052 -23.183 1.00 51.53 88 GLU A O 1
ATOM 683 N N . PRO A 1 89 ? 12.164 -5.037 -24.307 1.00 54.66 89 PRO A N 1
ATOM 684 C CA . PRO A 1 89 ? 12.674 -5.717 -23.128 1.00 54.66 89 PRO A CA 1
ATOM 685 C C . PRO A 1 89 ? 13.204 -4.692 -22.124 1.00 54.66 89 PRO A C 1
ATOM 687 O O . PRO A 1 89 ? 14.215 -4.028 -22.366 1.00 54.66 89 PRO A O 1
ATOM 690 N N . ARG A 1 90 ? 12.553 -4.597 -20.960 1.00 62.75 90 ARG A N 1
ATOM 691 C CA . ARG A 1 90 ? 13.057 -3.796 -19.840 1.00 62.75 90 ARG A CA 1
ATOM 692 C C . ARG A 1 90 ? 14.455 -4.277 -19.438 1.00 62.75 90 ARG A C 1
ATOM 694 O O . ARG A 1 90 ? 14.764 -5.473 -19.452 1.00 62.75 90 ARG A O 1
ATOM 701 N N . GLU A 1 91 ? 15.320 -3.339 -19.052 1.00 64.81 91 GLU A N 1
ATOM 702 C CA . GLU A 1 91 ? 16.635 -3.682 -18.511 1.00 64.81 91 GLU A CA 1
ATOM 703 C C . GLU A 1 91 ? 16.479 -4.339 -17.134 1.00 64.81 91 GLU A C 1
ATOM 705 O O . GLU A 1 91 ? 16.284 -3.672 -16.117 1.00 64.81 91 GLU A O 1
ATOM 710 N N . THR A 1 92 ? 16.602 -5.663 -17.093 1.00 75.56 92 THR A N 1
ATOM 711 C CA . THR A 1 92 ? 16.603 -6.448 -15.855 1.00 75.56 92 THR A CA 1
ATOM 712 C C . THR A 1 92 ? 17.951 -7.128 -15.656 1.00 75.56 92 THR A C 1
ATOM 714 O O . THR A 1 92 ? 18.777 -7.205 -16.570 1.00 75.56 92 THR A O 1
ATOM 717 N N . ILE A 1 93 ? 18.181 -7.662 -14.455 1.00 71.75 93 ILE A N 1
ATOM 718 C CA . ILE A 1 93 ? 19.344 -8.525 -14.198 1.00 71.75 93 ILE A CA 1
ATOM 719 C C . ILE A 1 93 ? 19.335 -9.748 -15.142 1.00 71.75 93 ILE A C 1
ATOM 721 O O . ILE A 1 93 ? 20.393 -10.186 -15.583 1.00 71.75 93 ILE A O 1
ATOM 725 N N . GLY A 1 94 ? 18.158 -10.277 -15.505 1.00 61.97 94 GLY A N 1
ATOM 726 C CA . GLY A 1 94 ? 18.030 -11.394 -16.453 1.00 61.97 94 GLY A CA 1
ATOM 727 C C . GLY A 1 94 ? 18.511 -11.040 -17.863 1.00 61.97 94 GLY A C 1
ATOM 728 O O . GLY A 1 94 ? 19.240 -11.823 -18.480 1.00 61.97 94 GLY A O 1
ATOM 729 N N . THR A 1 95 ? 18.195 -9.825 -18.320 1.00 67.38 95 THR A N 1
ATOM 730 C CA . THR A 1 95 ? 18.626 -9.300 -19.622 1.00 67.38 95 THR A CA 1
ATOM 731 C C . THR A 1 95 ? 20.156 -9.189 -19.705 1.00 67.38 95 THR A C 1
ATOM 733 O O . THR A 1 95 ? 20.737 -9.559 -20.724 1.00 67.38 95 THR A O 1
ATOM 736 N N . ASP A 1 96 ? 20.831 -8.798 -18.613 1.00 67.06 96 ASP A N 1
ATOM 737 C CA . ASP A 1 96 ? 22.307 -8.743 -18.540 1.00 67.06 96 ASP A CA 1
ATOM 738 C C . ASP A 1 96 ? 22.971 -10.131 -18.647 1.00 67.06 96 ASP A C 1
ATOM 740 O O . ASP A 1 96 ? 24.109 -10.253 -19.103 1.00 67.06 96 ASP A O 1
ATOM 744 N N . LEU A 1 97 ? 22.265 -11.187 -18.232 1.00 67.44 97 LEU A N 1
ATOM 745 C CA . LEU A 1 97 ? 22.709 -12.584 -18.302 1.00 67.44 97 LEU A CA 1
ATOM 746 C C . LEU A 1 97 ? 22.346 -13.269 -19.635 1.00 67.44 97 LEU A C 1
ATOM 748 O O . LEU A 1 97 ? 22.635 -14.455 -19.805 1.00 67.44 97 LEU A O 1
ATOM 752 N N . GLY A 1 98 ? 21.740 -12.540 -20.578 1.00 69.06 98 GLY A N 1
ATOM 753 C CA . GLY A 1 98 ? 21.329 -13.054 -21.888 1.00 69.06 98 GLY A CA 1
ATOM 754 C C . GLY A 1 98 ? 20.022 -13.854 -21.875 1.00 69.06 98 GLY A C 1
ATOM 755 O O . GLY A 1 98 ? 19.732 -14.550 -22.847 1.00 69.06 98 GLY A O 1
ATOM 756 N N . TYR A 1 99 ? 19.238 -13.773 -20.795 1.00 71.62 99 TYR A N 1
ATOM 757 C CA . TYR A 1 99 ? 17.930 -14.419 -20.687 1.00 71.62 99 TYR A CA 1
ATOM 758 C C . TYR A 1 99 ? 16.813 -13.378 -20.769 1.00 71.62 99 TYR A C 1
ATOM 760 O O . TYR A 1 99 ? 16.656 -12.541 -19.883 1.00 71.62 99 TYR A O 1
ATOM 768 N N . HIS A 1 100 ? 15.987 -13.478 -21.808 1.00 69.88 100 HIS A N 1
ATOM 769 C CA . HIS A 1 100 ? 14.737 -12.732 -21.901 1.00 69.88 100 HIS A CA 1
ATOM 770 C C . HIS A 1 100 ? 13.652 -13.511 -21.157 1.00 69.88 100 HIS A C 1
ATOM 772 O O . HIS A 1 100 ? 13.101 -14.483 -21.672 1.00 69.88 100 HIS A O 1
ATOM 778 N N . ILE A 1 101 ? 13.408 -13.131 -19.905 1.00 73.31 101 ILE A N 1
ATOM 779 C CA . ILE A 1 101 ? 12.318 -13.678 -19.094 1.00 73.31 101 ILE A CA 1
ATOM 780 C C . ILE A 1 101 ? 11.160 -12.689 -19.187 1.00 73.31 101 ILE A C 1
ATOM 782 O O . ILE A 1 101 ? 11.370 -11.494 -19.016 1.00 73.31 101 ILE A O 1
ATOM 786 N N . ASN A 1 102 ? 9.954 -13.185 -19.461 1.00 76.88 102 ASN A N 1
ATOM 787 C CA . ASN A 1 102 ? 8.754 -12.356 -19.504 1.00 76.88 102 ASN A CA 1
ATOM 788 C C . ASN A 1 102 ? 8.503 -11.724 -18.118 1.00 76.88 102 ASN A C 1
ATOM 790 O O . ASN A 1 102 ? 8.448 -12.437 -17.109 1.00 76.88 102 ASN A O 1
ATOM 794 N N . ASP A 1 103 ? 8.346 -10.399 -18.079 1.00 75.88 103 ASP A N 1
ATOM 795 C CA . ASP A 1 103 ? 8.103 -9.613 -16.863 1.00 75.88 103 ASP A CA 1
ATOM 796 C C . ASP A 1 103 ? 6.907 -10.144 -16.057 1.00 75.88 103 ASP A C 1
ATOM 798 O O . ASP A 1 103 ? 6.966 -10.200 -14.826 1.00 75.88 103 ASP A O 1
ATOM 802 N N . THR A 1 104 ? 5.860 -10.619 -16.735 1.00 75.19 104 THR A N 1
ATOM 803 C CA . THR A 1 104 ? 4.673 -11.228 -16.118 1.00 75.19 104 THR A CA 1
ATOM 804 C C . THR A 1 104 ? 5.029 -12.493 -15.344 1.00 75.19 104 THR A C 1
ATOM 806 O O . THR A 1 104 ? 4.545 -12.707 -14.233 1.00 75.19 104 THR A O 1
ATOM 809 N N . VAL A 1 105 ? 5.925 -13.324 -15.883 1.00 78.00 105 VAL A N 1
ATOM 810 C CA . VAL A 1 105 ? 6.377 -14.550 -15.208 1.00 78.00 105 VAL A CA 1
ATOM 811 C C . VAL A 1 105 ? 7.200 -14.200 -13.974 1.00 78.00 105 VAL A C 1
ATOM 813 O O . VAL A 1 105 ? 7.004 -14.799 -12.916 1.00 78.00 105 VAL A O 1
ATOM 816 N N . VAL A 1 106 ? 8.092 -13.211 -14.080 1.00 79.06 106 VAL A N 1
ATOM 817 C CA . VAL A 1 106 ? 8.868 -12.728 -12.929 1.00 79.06 106 VAL A CA 1
ATOM 818 C C . VAL A 1 106 ? 7.926 -12.218 -11.846 1.00 79.06 106 VAL A C 1
ATOM 820 O O . VAL A 1 106 ? 8.035 -12.654 -10.702 1.00 79.06 106 VAL A O 1
ATOM 823 N N . MET A 1 107 ? 6.974 -11.354 -12.200 1.00 78.06 107 MET A N 1
ATOM 824 C CA . MET A 1 107 ? 5.979 -10.828 -11.270 1.00 78.06 107 MET A CA 1
ATOM 825 C C . MET A 1 107 ? 5.196 -11.959 -10.597 1.00 78.06 107 MET A C 1
ATOM 827 O O . MET A 1 107 ? 5.131 -12.000 -9.373 1.00 78.06 107 MET A O 1
ATOM 831 N N . MET A 1 108 ? 4.675 -12.919 -11.365 1.00 79.94 108 MET A N 1
ATOM 832 C CA . MET A 1 108 ? 3.926 -14.060 -10.834 1.00 79.94 108 MET A CA 1
ATOM 833 C C . MET A 1 108 ? 4.752 -14.869 -9.823 1.00 79.94 108 MET A C 1
ATOM 835 O O . MET A 1 108 ? 4.260 -15.200 -8.741 1.00 79.94 108 MET A O 1
ATOM 839 N N . VAL A 1 109 ? 6.019 -15.158 -10.138 1.00 85.94 109 VAL A N 1
ATOM 840 C CA . VAL A 1 109 ? 6.920 -15.908 -9.248 1.00 85.94 109 VAL A CA 1
ATOM 841 C C . VAL A 1 109 ? 7.215 -15.118 -7.975 1.00 85.94 109 VAL A C 1
ATOM 843 O O . VAL A 1 109 ? 7.111 -15.664 -6.875 1.00 85.94 109 VAL A O 1
ATOM 846 N N . PHE A 1 110 ? 7.551 -13.836 -8.107 1.00 85.50 110 PHE A N 1
ATOM 847 C CA . PHE A 1 110 ? 7.853 -12.962 -6.977 1.00 85.50 110 PHE A CA 1
ATOM 848 C C . PHE A 1 110 ? 6.633 -12.779 -6.066 1.00 85.50 110 PHE A C 1
ATOM 850 O O . PHE A 1 110 ? 6.767 -12.919 -4.851 1.00 85.50 110 PHE A O 1
ATOM 857 N N . SER A 1 111 ? 5.447 -12.553 -6.629 1.00 82.38 111 SER A N 1
ATOM 858 C CA . SER A 1 111 ? 4.189 -12.437 -5.882 1.00 82.38 111 SER A CA 1
ATOM 859 C C . SER A 1 111 ? 3.833 -13.736 -5.163 1.00 82.38 111 SER A C 1
ATOM 861 O O . SER A 1 111 ? 3.495 -13.719 -3.981 1.00 82.38 111 SER A O 1
ATOM 863 N N . THR A 1 112 ? 3.985 -14.882 -5.831 1.00 88.00 112 THR A N 1
ATOM 864 C CA . THR A 1 112 ? 3.754 -16.193 -5.204 1.00 88.00 112 THR A CA 1
ATOM 865 C C . THR A 1 112 ? 4.714 -16.413 -4.036 1.00 88.00 112 THR A C 1
ATOM 867 O O . THR A 1 112 ? 4.301 -16.819 -2.949 1.00 88.00 112 THR A O 1
ATOM 870 N N . LEU A 1 113 ? 5.999 -16.103 -4.230 1.00 89.12 113 LEU A N 1
ATOM 871 C CA . LEU A 1 113 ? 7.011 -16.216 -3.185 1.00 89.12 113 LEU A CA 1
ATOM 872 C C . LEU A 1 113 ? 6.710 -15.278 -2.011 1.00 89.12 113 LEU A C 1
ATOM 874 O O . LEU A 1 113 ? 6.817 -15.693 -0.859 1.00 89.12 113 LEU A O 1
ATOM 878 N N . TYR A 1 114 ? 6.301 -14.042 -2.294 1.00 86.25 114 TYR A N 1
ATOM 879 C CA . TYR A 1 114 ? 5.897 -13.072 -1.283 1.00 86.25 114 TYR A CA 1
ATOM 880 C C . TYR A 1 114 ? 4.737 -13.587 -0.435 1.00 86.25 114 TYR A C 1
ATOM 882 O O . TYR A 1 114 ? 4.831 -13.545 0.788 1.00 86.25 114 TYR A O 1
ATOM 890 N N . LEU A 1 115 ? 3.691 -14.134 -1.058 1.00 87.31 115 LEU A N 1
ATOM 891 C CA . LEU A 1 115 ? 2.545 -14.679 -0.332 1.00 87.31 115 LEU A CA 1
ATOM 892 C C . LEU A 1 115 ? 2.945 -15.857 0.558 1.00 87.31 115 LEU A C 1
ATOM 894 O O . LEU A 1 115 ? 2.596 -15.886 1.735 1.00 87.31 115 LEU A O 1
ATOM 898 N N . VAL A 1 116 ? 3.716 -16.808 0.027 1.00 88.25 116 VAL A N 1
ATOM 899 C CA . VAL A 1 116 ? 4.132 -18.001 0.781 1.00 88.25 116 VAL A CA 1
ATOM 900 C C . VAL A 1 116 ? 5.047 -17.631 1.949 1.00 88.25 116 VAL A C 1
ATOM 902 O O . VAL A 1 116 ? 4.841 -18.084 3.077 1.00 88.25 116 VAL A O 1
ATOM 905 N N . VAL A 1 117 ? 6.059 -16.798 1.702 1.00 87.75 117 VAL A N 1
ATOM 906 C CA . VAL A 1 117 ? 7.031 -16.400 2.729 1.00 87.75 117 VAL A CA 1
ATOM 907 C C . VAL A 1 117 ? 6.394 -15.438 3.731 1.00 87.75 117 VAL A C 1
ATOM 909 O O . VAL A 1 117 ? 6.603 -15.585 4.934 1.00 87.75 117 VAL A O 1
ATOM 912 N N . GLY A 1 118 ? 5.576 -14.500 3.255 1.00 85.44 118 GLY A N 1
ATOM 913 C CA . GLY A 1 118 ? 4.802 -13.563 4.066 1.00 85.44 118 GLY A CA 1
ATOM 914 C C . GLY A 1 118 ? 3.832 -14.273 4.999 1.00 85.44 118 GLY A C 1
ATOM 915 O O . GLY A 1 118 ? 3.779 -13.957 6.183 1.00 85.44 118 GLY A O 1
ATOM 916 N N . TYR A 1 119 ? 3.154 -15.312 4.518 1.00 82.12 119 TYR A N 1
ATOM 917 C CA . TYR A 1 119 ? 2.313 -16.163 5.356 1.00 82.12 119 TYR A CA 1
ATOM 918 C C . TYR A 1 119 ? 3.118 -16.933 6.421 1.00 82.12 119 TYR A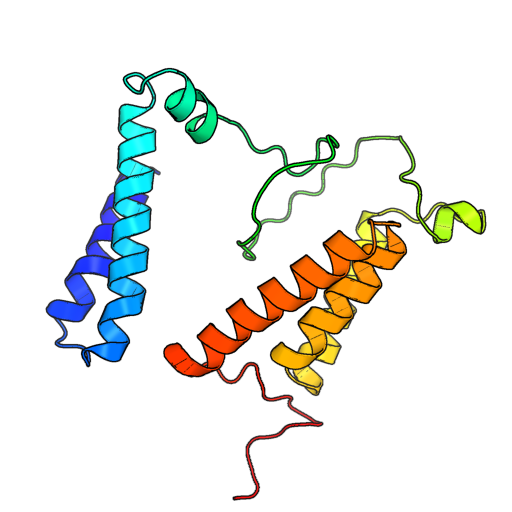 C 1
ATOM 920 O O . TYR A 1 119 ? 2.695 -17.054 7.573 1.00 82.12 119 TYR A O 1
ATOM 928 N N . ALA A 1 120 ? 4.309 -17.427 6.073 1.00 85.06 120 ALA A N 1
ATOM 929 C CA . ALA A 1 120 ? 5.140 -18.204 6.992 1.00 85.06 120 ALA A CA 1
ATOM 930 C C . ALA A 1 120 ? 5.832 -17.357 8.078 1.00 85.06 120 ALA A C 1
ATOM 932 O O . ALA A 1 120 ? 5.979 -17.815 9.218 1.00 85.06 120 ALA A O 1
ATOM 933 N N . ALA A 1 121 ? 6.264 -16.144 7.727 1.00 84.75 121 ALA A N 1
ATOM 934 C CA . ALA A 1 121 ? 7.139 -15.299 8.544 1.00 84.75 121 ALA A CA 1
ATOM 935 C C . ALA A 1 121 ? 6.522 -13.953 8.966 1.00 84.75 121 ALA A C 1
ATOM 937 O O . ALA A 1 121 ? 7.149 -13.226 9.726 1.00 84.75 121 ALA A O 1
ATOM 938 N N . GLY A 1 122 ? 5.319 -13.618 8.504 1.00 82.19 122 GLY A N 1
ATOM 939 C CA . GLY A 1 122 ? 4.670 -12.336 8.763 1.00 82.19 122 GLY A CA 1
ATOM 940 C C . GLY A 1 122 ? 4.933 -11.321 7.650 1.00 82.19 122 GLY A C 1
ATOM 941 O O . GLY A 1 122 ? 6.071 -11.053 7.251 1.00 82.19 122 GLY A O 1
ATOM 942 N N . MET A 1 123 ? 3.853 -10.721 7.154 1.00 85.69 123 MET A N 1
ATOM 943 C CA . MET A 1 123 ? 3.875 -9.761 6.047 1.00 85.69 123 MET A CA 1
ATOM 944 C C . MET A 1 123 ? 4.671 -8.494 6.392 1.00 85.69 123 MET A C 1
ATOM 946 O O . MET A 1 123 ? 5.317 -7.926 5.510 1.00 85.69 123 MET A O 1
ATOM 950 N N . LEU A 1 124 ? 4.701 -8.080 7.665 1.00 85.75 124 LEU A N 1
ATOM 951 C CA . LEU A 1 124 ? 5.445 -6.905 8.135 1.00 85.75 124 LEU A CA 1
ATOM 952 C C . LEU A 1 124 ? 6.943 -6.993 7.810 1.00 85.75 124 LEU A C 1
ATOM 954 O O . LEU A 1 124 ? 7.535 -6.012 7.365 1.00 85.75 124 LEU A O 1
ATOM 958 N N . TYR A 1 125 ? 7.553 -8.165 7.999 1.00 87.06 125 TYR A N 1
ATOM 959 C CA . TYR A 1 125 ? 8.991 -8.360 7.786 1.00 87.06 125 TYR A CA 1
ATOM 960 C C . TYR A 1 125 ? 9.328 -8.699 6.336 1.00 87.06 125 TYR A C 1
ATOM 962 O O . TYR A 1 125 ? 10.373 -8.301 5.819 1.00 87.06 125 TYR A O 1
ATOM 970 N N . VAL A 1 126 ? 8.437 -9.427 5.664 1.00 89.00 126 VAL A N 1
ATOM 971 C CA . VAL A 1 126 ? 8.678 -9.906 4.301 1.00 89.00 126 VAL A CA 1
ATOM 972 C C . VAL A 1 126 ? 8.477 -8.793 3.275 1.00 89.00 126 VAL A C 1
ATOM 974 O O . VAL A 1 126 ? 9.202 -8.748 2.287 1.00 89.00 126 VAL A O 1
ATOM 977 N N . THR A 1 127 ? 7.571 -7.845 3.521 1.00 87.69 127 THR A N 1
ATOM 978 C CA . THR A 1 127 ? 7.294 -6.737 2.590 1.00 87.69 127 THR A CA 1
ATOM 979 C C . THR A 1 127 ? 8.506 -5.852 2.277 1.00 87.69 127 THR A C 1
ATOM 981 O O . THR A 1 127 ? 8.804 -5.680 1.094 1.00 87.69 127 THR A O 1
ATOM 984 N N . PRO A 1 128 ? 9.258 -5.301 3.250 1.00 88.81 128 PRO A N 1
ATOM 985 C CA . PRO A 1 128 ? 10.438 -4.499 2.924 1.00 88.81 128 PRO A CA 1
ATOM 986 C C . PRO A 1 128 ? 11.511 -5.311 2.192 1.00 88.81 128 PRO A C 1
ATOM 988 O O . PRO A 1 128 ? 12.145 -4.797 1.271 1.00 88.81 128 PRO A O 1
ATOM 991 N N . LEU A 1 129 ? 11.688 -6.587 2.552 1.00 89.94 129 LEU A N 1
ATOM 992 C CA . LEU A 1 129 ? 12.626 -7.480 1.873 1.00 89.94 129 LEU A CA 1
ATOM 993 C C . LEU A 1 129 ? 12.206 -7.728 0.419 1.00 89.94 129 LEU A C 1
ATOM 995 O O . LEU A 1 129 ? 13.038 -7.650 -0.484 1.00 89.94 129 LEU A O 1
ATOM 999 N N . PHE A 1 130 ? 10.917 -7.984 0.200 1.00 89.31 130 PHE A N 1
ATOM 1000 C CA . PHE A 1 130 ? 10.324 -8.180 -1.116 1.00 89.31 130 PHE A CA 1
ATOM 1001 C C . PHE A 1 130 ? 10.501 -6.948 -1.997 1.00 89.31 130 PHE A C 1
ATOM 1003 O O . PHE A 1 130 ? 10.995 -7.072 -3.114 1.00 89.31 130 PHE A O 1
ATOM 1010 N N . ILE A 1 131 ? 10.176 -5.760 -1.480 1.00 88.25 131 ILE A N 1
ATOM 1011 C CA . ILE A 1 131 ? 10.346 -4.500 -2.208 1.00 88.25 131 ILE A CA 1
ATOM 1012 C C . ILE A 1 131 ? 11.800 -4.340 -2.638 1.00 88.25 131 ILE A C 1
ATOM 1014 O O . ILE A 1 131 ? 12.059 -4.055 -3.805 1.00 88.25 131 ILE A O 1
ATOM 1018 N N . ILE A 1 132 ? 12.758 -4.564 -1.736 1.00 88.81 132 ILE A N 1
ATOM 1019 C CA . ILE A 1 132 ? 14.182 -4.445 -2.061 1.00 88.81 132 ILE A CA 1
ATOM 1020 C C . ILE A 1 132 ? 14.587 -5.468 -3.127 1.00 88.81 132 ILE A C 1
ATOM 1022 O O . ILE A 1 132 ? 15.201 -5.090 -4.123 1.00 88.81 132 ILE A O 1
ATOM 1026 N N . ALA A 1 133 ? 14.218 -6.739 -2.965 1.00 87.12 133 ALA A N 1
ATOM 1027 C CA . ALA A 1 133 ? 14.567 -7.795 -3.914 1.00 87.12 133 ALA A CA 1
ATOM 1028 C C . ALA A 1 133 ? 13.966 -7.545 -5.309 1.00 87.12 133 ALA A C 1
ATOM 1030 O O . ALA A 1 133 ? 14.673 -7.619 -6.315 1.00 87.12 133 ALA A O 1
ATOM 1031 N N . TYR A 1 134 ? 12.684 -7.189 -5.363 1.00 82.31 134 TYR A N 1
ATOM 1032 C CA . TYR A 1 134 ? 11.955 -6.922 -6.598 1.00 82.31 134 TYR A CA 1
ATOM 1033 C C . TYR A 1 134 ? 12.494 -5.678 -7.311 1.00 82.31 134 TYR A C 1
ATOM 1035 O O . TYR A 1 134 ? 12.831 -5.713 -8.490 1.00 82.31 134 TYR A O 1
ATOM 1043 N N . THR A 1 135 ? 12.673 -4.573 -6.588 1.00 85.50 135 THR A N 1
ATOM 1044 C CA . THR A 1 135 ? 13.203 -3.331 -7.175 1.00 85.50 135 THR A CA 1
ATOM 1045 C C . THR A 1 135 ? 14.654 -3.469 -7.642 1.00 85.50 135 THR A C 1
ATOM 1047 O O . THR A 1 135 ? 15.038 -2.827 -8.620 1.00 85.50 135 THR A O 1
ATOM 1050 N N . GLN A 1 136 ? 15.461 -4.321 -6.999 1.00 84.38 136 GLN A N 1
ATOM 1051 C CA . GLN A 1 136 ? 16.803 -4.654 -7.484 1.00 84.38 136 GLN A CA 1
ATOM 1052 C C . GLN A 1 136 ? 16.771 -5.456 -8.789 1.00 84.38 136 GLN A C 1
ATOM 1054 O O . GLN A 1 136 ? 17.584 -5.180 -9.669 1.00 84.38 136 GLN A O 1
ATOM 1059 N N . TRP A 1 137 ? 15.820 -6.382 -8.955 1.00 80.44 137 TRP A N 1
ATOM 1060 C CA . TRP A 1 137 ? 15.656 -7.140 -10.203 1.00 80.44 137 TRP A CA 1
ATOM 1061 C C . TRP A 1 137 ? 15.447 -6.228 -11.422 1.00 80.44 137 TRP A C 1
ATOM 1063 O O . TRP A 1 137 ? 16.050 -6.448 -12.475 1.00 80.44 137 TRP A O 1
ATOM 1073 N N . PHE A 1 138 ? 14.665 -5.160 -11.240 1.00 80.94 138 PHE A N 1
ATOM 1074 C CA . PHE A 1 138 ? 14.368 -4.137 -12.252 1.00 80.94 138 PHE A CA 1
ATOM 1075 C C . PHE A 1 138 ? 15.321 -2.927 -12.221 1.00 80.94 138 PHE A C 1
ATOM 1077 O O . PHE A 1 138 ? 14.989 -1.866 -12.744 1.00 80.94 138 PHE A O 1
ATOM 1084 N N . LYS A 1 139 ? 16.494 -3.047 -11.580 1.00 79.12 139 LYS A N 1
ATOM 1085 C CA . LYS A 1 139 ? 17.537 -2.000 -11.534 1.00 79.12 139 LYS A CA 1
ATOM 1086 C C . LYS A 1 139 ? 17.047 -0.616 -11.067 1.00 79.12 139 LYS A C 1
ATOM 1088 O O . LYS A 1 139 ? 17.607 0.421 -11.431 1.00 79.12 139 LYS A O 1
ATOM 1093 N N . VAL A 1 140 ? 16.034 -0.569 -10.205 1.00 79.50 140 VAL A N 1
ATOM 1094 C CA . VAL A 1 140 ? 15.529 0.689 -9.646 1.00 79.50 140 VAL A CA 1
ATOM 1095 C C . VAL A 1 140 ? 16.590 1.316 -8.736 1.00 79.50 140 VAL A C 1
ATOM 1097 O O . VAL A 1 140 ? 17.302 0.634 -7.993 1.00 79.50 140 VAL A O 1
ATOM 1100 N N . ARG A 1 141 ? 16.686 2.652 -8.757 1.00 81.81 141 ARG A N 1
ATOM 1101 C CA . ARG A 1 141 ? 17.626 3.417 -7.921 1.00 81.81 141 ARG A CA 1
ATOM 1102 C C . ARG A 1 141 ? 17.499 3.012 -6.449 1.00 81.81 141 ARG A C 1
ATOM 1104 O O . ARG A 1 141 ? 16.422 3.099 -5.865 1.00 81.81 141 ARG A O 1
ATOM 1111 N N . TRP A 1 142 ? 18.625 2.674 -5.822 1.00 81.44 142 TRP A N 1
ATOM 1112 C CA . TRP A 1 142 ? 18.672 2.147 -4.450 1.00 81.44 142 TRP A CA 1
ATOM 1113 C C . TRP A 1 142 ? 18.001 3.060 -3.406 1.00 81.44 142 TRP A C 1
ATOM 1115 O O . TRP A 1 142 ? 17.346 2.588 -2.486 1.00 81.44 142 TRP A O 1
ATOM 1125 N N . VAL A 1 143 ? 18.078 4.381 -3.599 1.00 85.00 143 VAL A N 1
ATOM 1126 C CA . VAL A 1 143 ? 17.396 5.373 -2.746 1.00 85.00 143 VAL A CA 1
ATOM 1127 C C . VAL A 1 143 ? 15.872 5.219 -2.795 1.00 85.00 143 VAL A C 1
ATOM 1129 O O . VAL A 1 143 ? 15.214 5.301 -1.763 1.00 85.00 143 VAL A O 1
ATOM 1132 N N . VAL A 1 144 ? 15.318 4.981 -3.986 1.00 82.62 144 VAL A N 1
ATOM 1133 C CA . VAL A 1 144 ? 13.876 4.791 -4.194 1.00 82.62 144 VAL A CA 1
ATOM 1134 C C . VAL A 1 144 ? 13.441 3.472 -3.558 1.00 82.62 144 VAL A C 1
ATOM 1136 O O . VAL A 1 144 ? 12.470 3.453 -2.814 1.00 82.62 144 VAL A O 1
ATOM 1139 N N . SER A 1 145 ? 14.218 2.403 -3.753 1.00 83.81 145 SER A N 1
ATOM 1140 C CA . SER A 1 145 ? 13.990 1.094 -3.125 1.00 83.81 145 SER A CA 1
ATOM 1141 C C . SER A 1 145 ? 13.898 1.179 -1.594 1.00 83.81 145 SER A C 1
ATOM 1143 O O . SER A 1 145 ? 12.915 0.731 -1.006 1.00 83.81 145 SER A O 1
ATOM 1145 N N . ILE A 1 146 ? 14.872 1.833 -0.948 1.00 88.50 146 ILE A N 1
ATOM 1146 C CA . ILE A 1 146 ? 14.871 2.018 0.512 1.00 88.50 146 ILE A CA 1
ATOM 1147 C C . ILE A 1 146 ? 13.681 2.864 0.957 1.00 88.50 146 ILE A C 1
ATOM 1149 O O . ILE A 1 146 ? 13.023 2.520 1.936 1.00 88.50 146 IL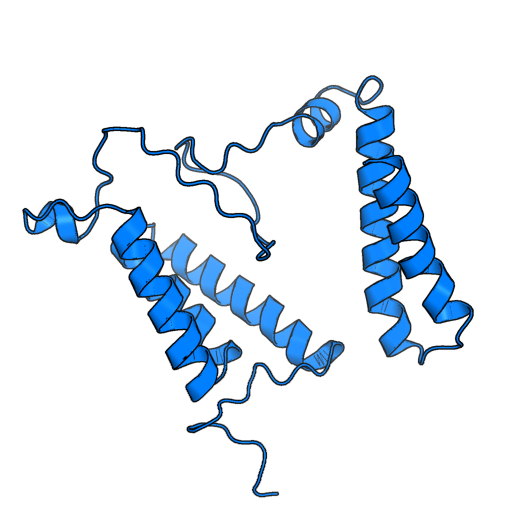E A O 1
ATOM 1153 N N . PHE A 1 147 ? 13.393 3.959 0.251 1.00 89.75 147 PHE A N 1
ATOM 1154 C CA . PHE A 1 147 ? 12.263 4.818 0.586 1.00 89.75 147 PHE A CA 1
ATOM 1155 C C . PHE A 1 147 ? 10.933 4.055 0.522 1.00 89.75 147 PHE A C 1
ATOM 1157 O O . PHE A 1 147 ? 10.160 4.123 1.476 1.00 89.75 147 PHE A O 1
ATOM 1164 N N . LEU A 1 148 ? 10.694 3.280 -0.544 1.00 87.50 148 LEU A N 1
ATOM 1165 C CA . LEU A 1 148 ? 9.495 2.446 -0.673 1.00 87.50 148 LEU A CA 1
ATOM 1166 C C . LEU A 1 148 ? 9.426 1.383 0.427 1.00 87.50 148 LEU A C 1
ATOM 1168 O O . LEU A 1 148 ? 8.366 1.194 1.015 1.00 87.50 148 LEU A O 1
ATOM 1172 N N . ALA A 1 149 ? 10.541 0.717 0.735 1.00 87.38 149 ALA A N 1
ATOM 1173 C CA . ALA A 1 149 ? 10.583 -0.306 1.777 1.00 87.38 149 ALA A CA 1
ATOM 1174 C C . ALA A 1 149 ? 10.239 0.274 3.158 1.00 87.38 149 ALA A C 1
ATOM 1176 O O . ALA A 1 149 ? 9.426 -0.299 3.885 1.00 87.38 149 ALA A O 1
ATOM 1177 N N . VAL A 1 150 ? 10.806 1.435 3.505 1.00 91.06 150 VAL A N 1
ATOM 1178 C CA . VAL A 1 150 ? 10.493 2.142 4.757 1.00 91.06 150 VAL A CA 1
ATOM 1179 C C . VAL A 1 150 ? 9.033 2.584 4.773 1.00 91.06 150 VAL A C 1
ATOM 1181 O O . VAL A 1 150 ? 8.339 2.328 5.753 1.00 91.06 150 VAL A O 1
ATOM 1184 N N . LEU A 1 151 ? 8.547 3.199 3.692 1.00 89.00 151 LEU A N 1
ATOM 1185 C CA . LEU A 1 151 ? 7.170 3.680 3.598 1.00 89.00 151 LEU A CA 1
ATOM 1186 C C . LEU A 1 151 ? 6.157 2.537 3.751 1.00 89.00 151 LEU A C 1
ATOM 1188 O O . LEU A 1 151 ? 5.242 2.640 4.564 1.00 89.00 151 LEU A O 1
ATOM 1192 N N . ALA A 1 152 ? 6.352 1.432 3.031 1.00 83.31 152 ALA A N 1
ATOM 1193 C CA . ALA A 1 152 ? 5.496 0.254 3.131 1.00 83.31 152 ALA A CA 1
ATOM 1194 C C . ALA A 1 152 ? 5.529 -0.359 4.537 1.00 83.31 152 ALA A C 1
ATOM 1196 O O . ALA A 1 152 ? 4.485 -0.712 5.079 1.00 83.31 152 ALA A O 1
ATOM 1197 N N . THR A 1 153 ? 6.709 -0.421 5.164 1.00 89.12 153 THR A N 1
ATOM 1198 C CA . THR A 1 153 ? 6.844 -0.907 6.546 1.00 89.12 153 THR A CA 1
ATOM 1199 C C . THR A 1 153 ? 6.069 -0.027 7.521 1.00 89.12 153 THR A C 1
ATOM 1201 O O . THR A 1 153 ? 5.362 -0.552 8.374 1.00 89.12 153 THR A O 1
ATOM 1204 N N . VAL A 1 154 ? 6.156 1.302 7.384 1.00 89.62 154 VAL A N 1
ATOM 1205 C CA . VAL A 1 154 ? 5.393 2.245 8.216 1.00 89.62 154 VAL A CA 1
ATOM 1206 C C . VAL A 1 154 ? 3.896 2.027 8.034 1.00 89.62 154 VAL A C 1
ATOM 1208 O O . VAL A 1 154 ? 3.178 1.945 9.025 1.00 89.62 154 VAL A O 1
ATOM 1211 N N . ILE A 1 155 ? 3.426 1.888 6.794 1.00 86.00 155 ILE A N 1
ATOM 1212 C CA . ILE A 1 155 ? 2.009 1.642 6.507 1.00 86.00 155 ILE A CA 1
ATOM 1213 C C . ILE A 1 155 ? 1.544 0.342 7.174 1.00 86.00 155 ILE A C 1
ATOM 1215 O O . ILE A 1 155 ? 0.577 0.368 7.930 1.00 86.00 155 ILE A O 1
ATOM 1219 N N . ILE A 1 156 ? 2.243 -0.777 6.964 1.00 82.94 156 ILE A N 1
ATOM 1220 C CA . ILE A 1 156 ? 1.860 -2.070 7.558 1.00 82.94 156 ILE A CA 1
ATOM 1221 C C . ILE A 1 156 ? 1.931 -2.013 9.085 1.00 82.94 156 ILE A C 1
ATOM 1223 O O . ILE A 1 156 ? 1.048 -2.535 9.759 1.00 82.94 156 ILE A O 1
ATOM 1227 N N . TYR A 1 157 ? 2.932 -1.337 9.646 1.00 84.81 157 TYR A N 1
ATOM 1228 C CA . TYR A 1 157 ? 3.028 -1.133 11.087 1.00 84.81 157 TYR A CA 1
ATOM 1229 C C . TYR A 1 157 ? 1.816 -0.369 11.642 1.00 84.81 157 TYR A C 1
ATOM 1231 O O . TYR A 1 157 ? 1.274 -0.750 12.677 1.00 84.81 157 TYR A O 1
ATOM 1239 N N . LEU A 1 158 ? 1.325 0.654 10.931 1.00 81.88 158 LEU A N 1
ATOM 1240 C CA . LEU A 1 158 ? 0.086 1.340 11.308 1.00 81.88 158 LEU A CA 1
ATOM 1241 C C . LEU A 1 158 ? -1.128 0.401 11.253 1.00 81.88 158 LEU A C 1
ATOM 1243 O O . LEU A 1 158 ? -1.997 0.502 12.114 1.00 81.88 158 LEU A O 1
ATOM 1247 N N . PHE A 1 159 ? -1.187 -0.532 10.299 1.00 79.75 159 PHE A N 1
ATOM 1248 C CA . PHE A 1 159 ? -2.236 -1.559 10.272 1.00 79.75 159 PHE A CA 1
ATOM 1249 C C . PHE A 1 159 ? -2.171 -2.503 11.480 1.00 79.75 159 PHE A C 1
ATOM 1251 O O . PHE A 1 159 ? -3.214 -2.817 12.055 1.00 79.75 159 PHE A O 1
ATOM 1258 N N . VAL A 1 160 ? -0.971 -2.914 11.895 1.00 79.94 160 VAL A N 1
ATOM 1259 C CA . VAL A 1 160 ? -0.788 -3.734 13.105 1.00 79.94 160 VAL A CA 1
ATOM 1260 C C . VAL A 1 160 ? -1.249 -2.974 14.350 1.00 79.94 160 VAL A C 1
ATOM 1262 O O . VAL A 1 160 ? -2.031 -3.500 15.135 1.00 79.94 160 VAL A O 1
ATOM 1265 N N . GLU A 1 161 ? -0.822 -1.722 14.511 1.00 79.50 161 GLU A N 1
ATOM 1266 C CA . GLU A 1 161 ? -1.095 -0.935 15.720 1.00 79.50 161 GLU A CA 1
ATOM 1267 C C . GLU A 1 161 ? -2.559 -0.465 15.809 1.00 79.50 161 GLU A C 1
ATOM 1269 O O . GLU A 1 161 ? -3.196 -0.585 16.853 1.00 79.50 161 GLU A O 1
ATOM 1274 N N . TYR A 1 162 ? -3.111 0.079 14.718 1.00 76.12 162 TYR A N 1
ATOM 1275 C CA . TYR A 1 162 ? -4.422 0.740 14.739 1.00 76.12 162 TYR A CA 1
ATOM 1276 C C . TYR A 1 162 ? -5.574 -0.168 14.319 1.00 76.12 162 TYR A C 1
ATOM 1278 O O . TYR A 1 162 ? -6.686 0.001 14.820 1.00 76.12 162 TYR A O 1
ATOM 1286 N N . LEU A 1 163 ? -5.336 -1.106 13.398 1.00 76.75 163 LEU A N 1
ATOM 1287 C CA . LEU A 1 163 ? -6.366 -2.036 12.930 1.00 76.75 163 LEU A CA 1
ATOM 1288 C C . LEU A 1 163 ? -6.261 -3.404 13.613 1.00 76.75 163 LEU A C 1
ATOM 1290 O O . LEU A 1 163 ? -7.118 -4.253 13.376 1.00 76.75 163 LEU A O 1
ATOM 1294 N N . LEU A 1 164 ? -5.253 -3.607 14.475 1.00 69.50 164 LEU A N 1
ATOM 1295 C CA . LEU A 1 164 ? -5.013 -4.854 15.211 1.00 69.50 164 LEU A CA 1
ATOM 1296 C C . LEU A 1 164 ? -4.957 -6.080 14.282 1.00 69.50 164 LEU A C 1
ATOM 1298 O O . LEU A 1 164 ? -5.298 -7.194 14.682 1.00 69.50 164 LEU A O 1
ATOM 1302 N N . ILE A 1 165 ? -4.542 -5.873 13.027 1.00 74.62 165 ILE A N 1
ATOM 1303 C CA . ILE A 1 165 ? -4.369 -6.953 12.057 1.00 74.62 165 ILE A CA 1
ATOM 1304 C C . ILE A 1 165 ? -3.001 -7.592 12.323 1.00 74.62 165 ILE A C 1
ATOM 1306 O O . ILE A 1 165 ? -2.002 -6.874 12.294 1.00 74.62 165 ILE A O 1
ATOM 1310 N N . PRO A 1 166 ? -2.911 -8.917 12.543 1.00 76.12 166 PRO A N 1
ATOM 1311 C CA . PRO A 1 166 ? -1.673 -9.587 12.948 1.00 76.12 166 PRO A CA 1
ATOM 1312 C C . PRO A 1 166 ? -0.704 -9.802 11.769 1.00 76.12 166 PRO A C 1
ATOM 1314 O O . PRO A 1 166 ? -0.304 -10.923 11.463 1.00 76.12 166 PRO A O 1
ATOM 1317 N N . PHE A 1 167 ? -0.335 -8.734 11.057 1.00 76.94 167 PHE A N 1
ATOM 1318 C CA . PHE A 1 167 ? 0.615 -8.794 9.938 1.00 76.94 167 PHE A CA 1
ATOM 1319 C C . PHE A 1 167 ? 2.071 -8.992 10.379 1.00 76.94 167 PHE A C 1
ATOM 1321 O O . PHE A 1 167 ? 2.925 -9.318 9.553 1.00 76.94 167 PHE A O 1
ATOM 1328 N N . ASP A 1 168 ? 2.368 -8.802 11.658 1.00 76.12 168 ASP A N 1
ATOM 1329 C CA . ASP A 1 168 ? 3.645 -9.104 12.307 1.00 76.12 168 ASP A CA 1
ATOM 1330 C C . ASP A 1 168 ? 3.844 -10.605 12.571 1.00 76.12 168 ASP A C 1
ATOM 1332 O O . ASP A 1 168 ? 4.955 -11.038 12.875 1.00 76.12 168 ASP A O 1
ATOM 1336 N N . GLN A 1 169 ? 2.788 -11.408 12.423 1.00 76.81 169 GLN A N 1
ATOM 1337 C CA . GLN A 1 169 ? 2.790 -12.821 12.780 1.00 76.81 169 GLN A CA 1
ATOM 1338 C C . GLN A 1 169 ? 2.834 -13.711 11.545 1.00 76.81 169 GLN A C 1
ATOM 1340 O O . GLN A 1 169 ? 2.116 -13.510 10.567 1.00 76.81 169 GLN A O 1
ATOM 1345 N N . GLY A 1 170 ? 3.684 -14.729 11.614 1.00 69.94 170 GLY A N 1
ATOM 1346 C CA . GLY A 1 170 ? 3.802 -15.772 10.604 1.00 69.94 170 GLY A CA 1
ATOM 1347 C C . GLY A 1 170 ? 3.417 -17.124 11.183 1.00 69.94 170 GLY A C 1
ATOM 1348 O O . GLY A 1 170 ? 3.658 -17.385 12.362 1.00 69.94 170 GLY A O 1
ATOM 1349 N N . GLN A 1 171 ? 2.865 -18.014 10.357 1.00 71.88 171 GLN A N 1
ATOM 1350 C CA . GLN A 1 171 ? 2.408 -19.332 10.814 1.00 71.88 171 GLN A CA 1
ATOM 1351 C C . GLN A 1 171 ? 3.538 -20.207 11.395 1.00 71.88 171 GLN A C 1
ATOM 1353 O O . GLN A 1 171 ? 3.262 -21.110 12.181 1.00 71.88 171 GLN A O 1
ATOM 1358 N N . TYR A 1 172 ? 4.800 -19.966 11.018 1.00 65.75 172 TYR A N 1
ATOM 1359 C CA . TYR A 1 172 ? 5.917 -20.849 11.377 1.00 65.75 172 TYR A CA 1
ATOM 1360 C C . TYR A 1 172 ? 7.037 -20.180 12.178 1.00 65.75 172 TYR A C 1
ATOM 1362 O O . TYR A 1 172 ? 7.656 -20.851 13.000 1.00 65.75 172 TYR A O 1
ATOM 1370 N N . ILE A 1 173 ? 7.333 -18.896 11.945 1.00 60.28 173 ILE A N 1
ATOM 1371 C CA . ILE A 1 173 ? 8.503 -18.226 12.555 1.00 60.28 173 ILE A CA 1
ATOM 1372 C C . ILE A 1 173 ? 8.090 -17.244 13.665 1.00 60.28 173 ILE A C 1
ATOM 1374 O O . ILE A 1 173 ? 8.828 -17.076 14.633 1.00 60.28 173 ILE A O 1
ATOM 1378 N N . PHE A 1 174 ? 6.893 -16.655 13.571 1.00 59.06 174 PHE A N 1
ATOM 1379 C CA . PHE A 1 174 ? 6.373 -15.661 14.519 1.00 59.06 174 PHE A CA 1
ATOM 1380 C C . PHE A 1 174 ? 4.922 -15.980 14.896 1.00 59.06 174 PHE A C 1
ATOM 1382 O O . PHE A 1 174 ? 4.009 -15.194 14.659 1.00 59.06 174 PHE A O 1
ATOM 1389 N N . THR A 1 175 ? 4.694 -17.176 15.436 1.00 56.28 175 THR A N 1
ATOM 1390 C CA . THR A 1 175 ? 3.373 -17.590 15.916 1.00 56.28 175 THR A CA 1
ATOM 1391 C C . THR A 1 175 ? 3.022 -16.850 17.203 1.00 56.28 175 THR A C 1
ATOM 1393 O O . THR A 1 175 ? 3.770 -16.949 18.179 1.00 56.28 175 THR A O 1
ATOM 1396 N N . SER A 1 176 ? 1.862 -16.187 17.256 1.00 63.41 176 SER A N 1
ATOM 1397 C CA . SER A 1 176 ? 1.246 -15.812 18.535 1.00 63.41 176 SER A CA 1
ATOM 1398 C C . SER A 1 176 ? 0.986 -17.068 19.358 1.00 63.41 176 SER A C 1
ATOM 1400 O O . SER A 1 176 ? 0.067 -17.830 19.058 1.00 63.41 176 SER A O 1
ATOM 1402 N N . GLY A 1 177 ? 1.810 -17.308 20.380 1.00 50.00 177 GLY A N 1
ATOM 1403 C CA . GLY A 1 177 ? 1.585 -18.422 21.296 1.00 50.00 177 GLY A CA 1
ATOM 1404 C C . GLY A 1 177 ? 2.807 -18.951 22.035 1.00 50.00 177 GLY A C 1
ATOM 1405 O O . GLY A 1 177 ? 3.078 -20.145 21.954 1.00 50.00 177 GLY A O 1
ATOM 1406 N N . LEU A 1 178 ? 3.498 -18.103 22.802 1.00 41.44 178 LEU A N 1
ATOM 1407 C CA . LEU A 1 178 ? 3.970 -18.467 24.146 1.00 41.44 178 LEU A CA 1
ATOM 1408 C C . LEU A 1 178 ? 4.320 -17.194 24.931 1.00 41.44 178 LEU A C 1
ATOM 1410 O O . LEU A 1 178 ? 5.481 -16.798 25.013 1.00 41.44 178 LEU A O 1
ATOM 1414 N N . ILE A 1 179 ? 3.249 -16.607 25.481 1.00 38.03 179 ILE A N 1
ATOM 1415 C CA . ILE A 1 179 ? 3.061 -15.775 26.693 1.00 38.03 179 ILE A CA 1
ATOM 1416 C C . ILE A 1 179 ? 2.104 -14.627 26.370 1.00 38.03 179 ILE A C 1
ATOM 1418 O O . ILE A 1 179 ? 2.432 -13.814 25.482 1.00 38.03 179 ILE A O 1
#

InterPro domains:
  IPR009936 Domain of unknown function DUF1468 [PF07331] (6-164)

Radius of gyration: 20.25 Å; chains: 1; bounding box: 48×46×54 Å

Sequence (179 aa):
MLVSLIALGTVFYVVPDVEDYARNASIFPQYTGAFVIIGSLLLLFGKYLPGPLQKFVTEEVSITSGDTTKEFAPSAEEEDDVEEDDDEPRETIGTDLGYHINDTVVMMVFSTLYLVVGYAAGMLYVTPLFIIAYTQWFKVRWVVSIFLAVLATVIIYLFVEYLLIPFDQGQYIFTSGLI

Organism: NCBI:txid3033939